Protein AF-A0A2T4LKU9-F1 (afdb_monomer)

Organism: NCBI:txid29382

InterPro domains:
  IPR007685 RelA/SpoT [PF04607] (44-153)
  IPR007685 RelA/SpoT [SM00954] (44-153)
  IPR007685 RelA/SpoT [cd05399] (23-153)
  IPR043519 Nucleotidyltransferase superfamily [G3DSA:3.30.460.10] (1-149)
  IPR043519 Nucleotidyltransferase superfamily [SSF81301] (4-153)
  IPR052366 GTP Pyrophosphokinase [PTHR47837] (5-153)

Structure (mmCIF, N/CA/C/O backbone):
data_AF-A0A2T4LKU9-F1
#
_entry.id   AF-A0A2T4LKU9-F1
#
loop_
_atom_site.group_PDB
_atom_site.id
_atom_site.type_symbol
_atom_site.label_atom_id
_atom_site.label_alt_id
_atom_site.label_comp_id
_atom_site.label_asym_id
_atom_site.label_entity_id
_atom_site.label_seq_id
_atom_site.pdbx_PDB_ins_code
_atom_site.Cartn_x
_atom_site.Cartn_y
_atom_site.Cartn_z
_atom_site.occupancy
_atom_site.B_iso_or_equiv
_atom_site.auth_seq_id
_atom_site.auth_comp_id
_atom_site.auth_asym_id
_atom_site.auth_atom_id
_atom_site.pdbx_PDB_model_num
ATOM 1 N N . VAL A 1 1 ? -15.765 9.179 21.253 1.00 55.12 1 VAL A N 1
ATOM 2 C CA . VAL A 1 1 ? -15.779 9.820 19.916 1.00 55.12 1 VAL A CA 1
ATOM 3 C C . VAL A 1 1 ? -14.428 10.429 19.523 1.00 55.12 1 VAL A C 1
ATOM 5 O O . VAL A 1 1 ? -13.680 9.755 18.839 1.00 55.12 1 VAL A O 1
ATOM 8 N N . LEU A 1 2 ? -14.039 11.647 19.940 1.00 55.75 2 LEU A N 1
ATOM 9 C CA . LEU A 1 2 ? -12.782 12.281 19.464 1.00 55.75 2 LEU A CA 1
ATOM 10 C C . LEU A 1 2 ? -11.497 11.497 19.812 1.00 55.75 2 LEU A C 1
ATOM 12 O O . LEU A 1 2 ? -10.597 11.410 18.982 1.00 55.75 2 LEU A O 1
ATOM 16 N N . ILE A 1 3 ? -11.429 10.897 21.006 1.00 60.75 3 ILE A N 1
ATOM 17 C CA . ILE A 1 3 ? -10.288 10.070 21.448 1.00 60.75 3 ILE A CA 1
ATOM 18 C C . ILE A 1 3 ? -10.197 8.761 20.645 1.00 60.75 3 ILE A C 1
ATOM 20 O O . ILE A 1 3 ? -9.114 8.388 20.207 1.00 60.75 3 ILE A O 1
ATOM 24 N N . GLU A 1 4 ? -11.331 8.108 20.374 1.00 65.06 4 GLU A N 1
ATOM 25 C CA . GLU A 1 4 ? -11.393 6.895 19.538 1.00 65.06 4 GLU A CA 1
ATOM 26 C C . GLU A 1 4 ? -10.918 7.181 18.105 1.00 65.06 4 GLU A C 1
ATOM 28 O O . GLU A 1 4 ? -10.175 6.397 17.520 1.00 65.06 4 GLU A O 1
ATOM 33 N N . PHE A 1 5 ? -11.272 8.349 17.560 1.00 64.94 5 PHE A N 1
ATOM 34 C CA . PHE A 1 5 ? -10.823 8.774 16.235 1.00 64.94 5 PHE A CA 1
ATOM 35 C C . PHE A 1 5 ? -9.336 9.166 16.185 1.00 64.94 5 PHE A C 1
ATOM 37 O O . PHE A 1 5 ? -8.674 8.847 15.200 1.00 64.94 5 PHE A O 1
ATOM 44 N N . MET A 1 6 ? -8.777 9.792 17.228 1.00 63.19 6 MET A N 1
ATOM 45 C CA . MET A 1 6 ? -7.321 10.015 17.314 1.00 63.19 6 MET A CA 1
ATOM 46 C C . MET A 1 6 ? -6.543 8.694 17.363 1.00 63.19 6 MET A C 1
ATOM 48 O O . MET A 1 6 ? -5.473 8.583 16.766 1.00 63.19 6 MET A O 1
ATOM 52 N N . ASN A 1 7 ? -7.098 7.669 18.017 1.00 74.19 7 ASN A N 1
ATOM 53 C CA . ASN A 1 7 ? -6.496 6.339 18.036 1.00 74.19 7 ASN A CA 1
ATOM 54 C C . ASN A 1 7 ? -6.476 5.700 16.633 1.00 74.19 7 ASN A C 1
ATOM 56 O O . ASN A 1 7 ? -5.491 5.068 16.253 1.00 74.19 7 ASN A O 1
ATOM 60 N N . ILE A 1 8 ? -7.512 5.950 15.821 1.00 79.00 8 ILE A N 1
ATOM 61 C CA . ILE A 1 8 ? -7.578 5.495 14.425 1.00 79.00 8 ILE A CA 1
ATOM 62 C C . ILE A 1 8 ? -6.399 6.025 13.603 1.00 79.00 8 ILE A C 1
ATOM 64 O O . ILE A 1 8 ? -5.738 5.261 12.901 1.00 79.00 8 ILE A O 1
ATOM 68 N N . GLU A 1 9 ? -6.094 7.320 13.702 1.00 83.75 9 GLU A N 1
ATOM 69 C CA . GLU A 1 9 ? -5.053 7.939 12.878 1.00 83.75 9 GLU A CA 1
ATOM 70 C C . GLU A 1 9 ? -3.680 7.328 13.176 1.00 83.75 9 GLU A C 1
ATOM 72 O O . GLU A 1 9 ? -2.925 7.022 12.251 1.00 83.75 9 GLU A O 1
ATOM 77 N N . ASN A 1 10 ? -3.405 7.045 14.452 1.00 87.38 10 ASN A N 1
ATOM 78 C CA . ASN A 1 10 ? -2.186 6.365 14.883 1.00 87.38 10 ASN A CA 1
ATOM 79 C C . ASN A 1 10 ? -2.075 4.949 14.305 1.00 87.38 10 ASN A C 1
ATOM 81 O O . ASN A 1 10 ? -1.014 4.579 13.802 1.00 87.38 10 ASN A O 1
ATOM 85 N N . ILE A 1 11 ? -3.162 4.173 14.333 1.00 91.12 11 ILE A N 1
ATOM 86 C CA . ILE A 1 11 ? -3.198 2.795 13.821 1.00 91.12 11 ILE A CA 1
ATOM 87 C C . ILE A 1 11 ? -2.938 2.768 12.309 1.00 91.12 11 ILE A C 1
ATOM 89 O O . ILE A 1 11 ? -2.070 2.031 11.833 1.00 91.12 11 ILE A O 1
ATOM 93 N N . TYR A 1 12 ? -3.625 3.620 11.544 1.00 93.69 12 TYR A N 1
ATOM 94 C CA . TYR A 1 12 ? -3.425 3.707 10.096 1.00 93.69 12 TYR A CA 1
ATOM 95 C C . TYR A 1 12 ? -2.049 4.278 9.732 1.00 93.69 12 TYR A C 1
ATOM 97 O O . TYR A 1 12 ? -1.424 3.810 8.781 1.00 93.69 12 TYR A O 1
ATOM 105 N N . SER A 1 13 ? -1.532 5.236 10.505 1.00 94.38 13 SER A N 1
ATOM 106 C CA . SER A 1 13 ? -0.164 5.745 10.347 1.00 94.38 13 SER A CA 1
ATOM 107 C C . SER A 1 13 ? 0.880 4.651 10.598 1.00 94.38 13 SER A C 1
ATOM 109 O O . SER A 1 13 ? 1.826 4.494 9.819 1.00 94.38 13 SER A O 1
ATOM 111 N N . ALA A 1 14 ? 0.675 3.815 11.620 1.00 95.19 14 ALA A N 1
ATOM 112 C CA . ALA A 1 14 ? 1.513 2.650 11.879 1.00 95.19 14 ALA A CA 1
ATOM 113 C C . ALA A 1 14 ? 1.457 1.639 10.721 1.00 95.19 14 ALA A C 1
ATOM 115 O O . ALA A 1 14 ? 2.505 1.152 10.291 1.00 95.19 14 ALA A O 1
ATOM 116 N N . ALA A 1 15 ? 0.272 1.375 10.160 1.00 96.56 15 ALA A N 1
ATOM 117 C CA . ALA A 1 15 ? 0.116 0.512 8.990 1.00 96.56 15 ALA A CA 1
ATOM 118 C C . ALA A 1 15 ? 0.883 1.053 7.766 1.00 96.56 15 ALA A C 1
ATOM 120 O O . ALA A 1 15 ? 1.660 0.324 7.144 1.00 96.56 15 ALA A O 1
ATOM 121 N N . VAL A 1 16 ? 0.749 2.353 7.471 1.00 97.62 16 VAL A N 1
ATOM 122 C CA . VAL A 1 16 ? 1.507 3.036 6.405 1.00 97.62 16 VAL A CA 1
ATOM 123 C C . VAL A 1 16 ? 3.012 2.903 6.633 1.00 97.62 16 VAL A C 1
ATOM 125 O O . VAL A 1 16 ? 3.747 2.581 5.697 1.00 97.62 16 VAL A O 1
ATOM 128 N N . LYS A 1 17 ? 3.487 3.101 7.870 1.00 97.56 17 LYS A N 1
ATOM 129 C CA . LYS A 1 17 ? 4.905 2.949 8.220 1.00 97.56 17 LYS A CA 1
ATOM 130 C C . LYS A 1 17 ? 5.390 1.518 7.987 1.00 97.56 17 LYS A C 1
ATOM 132 O O . LYS A 1 17 ? 6.427 1.343 7.357 1.00 97.56 17 LYS A O 1
ATOM 137 N N . LYS A 1 18 ? 4.630 0.505 8.419 1.00 97.75 18 LYS A N 1
ATOM 138 C CA . LYS A 1 18 ? 4.972 -0.913 8.217 1.00 97.75 18 LYS A CA 1
ATOM 139 C C . LYS A 1 18 ? 5.078 -1.284 6.738 1.00 97.75 18 LYS A C 1
ATOM 141 O O . LYS A 1 18 ? 6.069 -1.899 6.351 1.00 97.75 18 LYS A O 1
ATOM 146 N N . ILE A 1 19 ? 4.094 -0.902 5.918 1.00 98.19 19 ILE A N 1
ATOM 147 C CA . ILE A 1 19 ? 4.142 -1.142 4.466 1.00 98.19 19 ILE A CA 1
ATOM 148 C C . ILE A 1 19 ? 5.327 -0.416 3.836 1.00 98.19 19 ILE A C 1
ATOM 150 O O . ILE A 1 19 ? 6.060 -1.021 3.060 1.00 98.19 19 ILE A O 1
ATOM 154 N N . SER A 1 20 ? 5.557 0.844 4.209 1.00 98.06 20 SER A N 1
ATOM 155 C CA . SER A 1 20 ? 6.683 1.620 3.682 1.00 98.06 20 SER A CA 1
ATOM 156 C C . SER A 1 20 ? 8.018 0.946 3.986 1.00 98.06 20 SER A C 1
ATOM 158 O O . SER A 1 20 ? 8.795 0.723 3.074 1.00 98.06 20 SER A O 1
ATOM 160 N N . THR A 1 21 ? 8.248 0.526 5.235 1.00 98.25 21 THR A N 1
ATOM 161 C CA . THR A 1 21 ? 9.483 -0.174 5.615 1.00 98.25 21 THR A CA 1
ATOM 162 C C . THR A 1 21 ? 9.659 -1.486 4.853 1.00 98.25 21 THR A C 1
ATOM 164 O O . THR A 1 21 ? 10.766 -1.799 4.432 1.00 98.25 21 THR A O 1
ATOM 167 N N . LYS A 1 22 ? 8.586 -2.258 4.640 1.00 98.31 22 LYS A N 1
ATOM 168 C CA . LYS A 1 22 ? 8.654 -3.481 3.825 1.00 98.31 22 LYS A CA 1
ATOM 169 C C . LYS A 1 22 ? 9.038 -3.176 2.373 1.00 98.31 22 LYS A C 1
ATOM 171 O O . LYS A 1 22 ? 9.818 -3.928 1.804 1.00 98.31 22 LYS A O 1
ATOM 176 N N . LEU A 1 23 ? 8.502 -2.103 1.791 1.00 98.25 23 LEU A N 1
ATOM 177 C CA . LEU A 1 23 ? 8.832 -1.664 0.432 1.00 98.25 23 LEU A CA 1
ATOM 178 C C . LEU A 1 23 ? 10.275 -1.159 0.326 1.00 98.25 23 LEU A C 1
ATOM 180 O O . LEU A 1 23 ? 10.968 -1.571 -0.596 1.00 98.25 23 LEU A O 1
ATOM 184 N N . ASP A 1 24 ? 10.733 -0.352 1.286 1.00 97.88 24 ASP A N 1
ATOM 185 C CA . ASP A 1 24 ? 12.115 0.145 1.348 1.00 97.88 24 ASP A CA 1
ATOM 186 C C . ASP A 1 24 ? 13.109 -1.037 1.402 1.00 97.88 24 ASP A C 1
ATOM 188 O O . ASP A 1 24 ? 14.042 -1.111 0.609 1.00 97.88 24 ASP A O 1
ATOM 192 N N . ILE A 1 25 ? 12.847 -2.040 2.254 1.00 97.44 25 ILE A N 1
ATOM 193 C CA . ILE A 1 25 ? 13.675 -3.259 2.347 1.00 97.44 25 ILE A CA 1
ATOM 194 C C . ILE A 1 25 ? 13.685 -4.048 1.029 1.00 97.44 25 ILE A C 1
ATOM 196 O O . ILE A 1 25 ? 14.716 -4.609 0.651 1.00 97.44 25 ILE A O 1
ATOM 200 N N . LEU A 1 26 ? 12.539 -4.140 0.342 1.00 96.75 26 LEU A N 1
ATOM 201 C CA . LEU A 1 26 ? 12.456 -4.823 -0.948 1.00 96.75 26 LEU A CA 1
ATOM 202 C C . LEU A 1 26 ? 13.273 -4.094 -2.022 1.00 96.75 26 LEU A C 1
ATOM 204 O O . LEU A 1 26 ? 13.961 -4.772 -2.781 1.00 96.75 26 LEU A O 1
ATOM 208 N N . ASP A 1 27 ? 13.223 -2.760 -2.073 1.00 96.62 27 ASP A N 1
ATOM 209 C CA . ASP A 1 27 ? 14.008 -1.956 -3.020 1.00 96.62 27 ASP A CA 1
ATOM 210 C C . ASP A 1 27 ? 15.515 -2.129 -2.789 1.00 96.62 27 ASP A C 1
ATOM 212 O O . ASP A 1 27 ? 16.244 -2.503 -3.711 1.00 96.62 27 ASP A O 1
ATOM 216 N N . ASP A 1 28 ? 15.959 -1.991 -1.535 1.00 95.12 28 ASP A N 1
ATOM 217 C CA . ASP A 1 28 ? 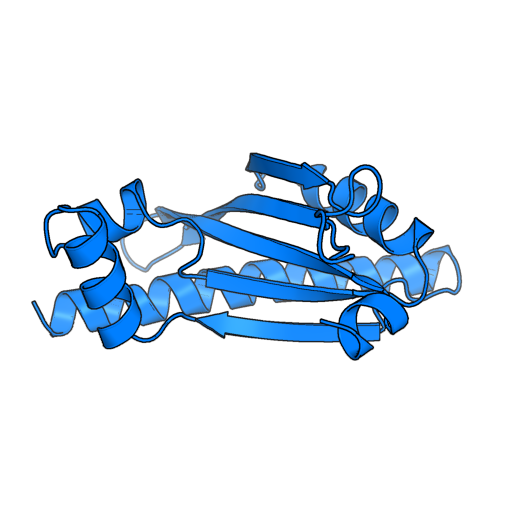17.363 -2.151 -1.141 1.00 95.12 28 ASP A CA 1
ATOM 218 C C . ASP A 1 28 ? 17.898 -3.549 -1.489 1.00 95.12 28 ASP A C 1
ATOM 220 O O . ASP A 1 28 ? 19.001 -3.714 -2.027 1.00 95.12 28 ASP A O 1
ATOM 224 N N . ASN A 1 29 ? 17.118 -4.595 -1.198 1.00 94.44 29 ASN A N 1
ATOM 225 C CA . ASN A 1 29 ? 17.526 -5.964 -1.496 1.00 94.44 29 ASN A CA 1
ATOM 226 C C . ASN A 1 29 ? 17.557 -6.237 -3.008 1.00 94.44 29 ASN A C 1
ATOM 228 O O . ASN A 1 29 ? 18.485 -6.891 -3.497 1.00 94.44 29 ASN A O 1
ATOM 232 N N . PHE A 1 30 ? 16.598 -5.689 -3.761 1.00 92.50 30 PHE A N 1
ATOM 233 C CA . PHE A 1 30 ? 16.567 -5.800 -5.217 1.00 92.50 30 PHE A CA 1
ATOM 234 C C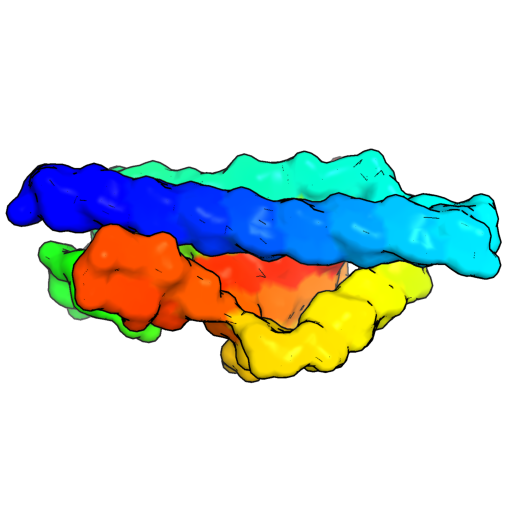 . PHE A 1 30 ? 17.789 -5.122 -5.850 1.00 92.50 30 PHE A C 1
ATOM 236 O O . PHE A 1 30 ? 18.444 -5.722 -6.708 1.00 92.50 30 PHE A O 1
ATOM 243 N N . GLN A 1 31 ? 18.177 -3.939 -5.361 1.00 92.19 31 GLN A N 1
ATOM 244 C CA . GLN A 1 31 ? 19.392 -3.244 -5.786 1.00 92.19 31 GLN A CA 1
ATOM 245 C C . GLN A 1 31 ? 20.644 -4.093 -5.580 1.00 92.19 31 GLN A C 1
ATOM 247 O O . GLN A 1 31 ? 21.504 -4.180 -6.462 1.00 92.19 31 GLN A O 1
ATOM 252 N N . GLN A 1 32 ? 20.775 -4.733 -4.419 1.00 91.81 32 GLN A N 1
ATOM 253 C CA . GLN A 1 32 ? 21.950 -5.545 -4.115 1.00 91.81 32 GLN A CA 1
ATOM 254 C C . GLN A 1 32 ? 22.089 -6.732 -5.074 1.00 91.81 32 GLN A C 1
ATOM 256 O O . GLN A 1 32 ? 23.198 -6.981 -5.564 1.00 91.81 32 GLN A O 1
ATOM 261 N N . MET A 1 33 ? 20.974 -7.410 -5.365 1.00 89.62 33 MET A N 1
ATOM 262 C CA . MET A 1 33 ? 20.925 -8.613 -6.201 1.00 89.62 33 MET A CA 1
ATOM 263 C C . MET A 1 33 ? 20.990 -8.319 -7.705 1.00 89.62 33 MET A C 1
ATOM 265 O O . MET A 1 33 ? 21.623 -9.072 -8.443 1.00 89.62 33 MET A O 1
ATOM 269 N N . HIS A 1 34 ? 20.358 -7.235 -8.160 1.00 88.81 34 HIS A N 1
ATOM 270 C CA . HIS A 1 34 ? 20.131 -6.960 -9.583 1.00 88.81 34 HIS A CA 1
ATOM 271 C C . HIS A 1 34 ? 20.786 -5.669 -10.090 1.00 88.81 34 HIS A C 1
ATOM 273 O O . HIS A 1 34 ? 20.725 -5.396 -11.285 1.00 88.81 34 HIS A O 1
ATOM 279 N N . LYS A 1 35 ? 21.437 -4.890 -9.212 1.00 89.69 35 LYS A N 1
ATOM 280 C CA . LYS A 1 35 ? 22.050 -3.582 -9.528 1.00 89.69 35 LYS A CA 1
ATOM 281 C C . LYS A 1 35 ? 21.061 -2.571 -10.128 1.00 89.69 35 LYS A C 1
ATOM 283 O O . LYS A 1 35 ? 21.456 -1.711 -10.908 1.00 89.69 35 LYS A O 1
ATOM 288 N N . HIS A 1 36 ? 19.793 -2.675 -9.738 1.00 90.88 36 HIS A N 1
ATOM 289 C CA . HIS A 1 36 ? 18.681 -1.836 -10.188 1.00 90.88 36 HIS A CA 1
ATOM 290 C C . HIS A 1 36 ? 17.742 -1.553 -9.014 1.00 90.88 36 HIS A C 1
ATOM 292 O O . HIS A 1 36 ? 17.452 -2.476 -8.257 1.00 90.88 36 HIS A O 1
ATOM 298 N N . ASN A 1 37 ? 17.252 -0.321 -8.883 1.00 92.50 37 ASN A N 1
ATOM 299 C CA . ASN A 1 37 ? 16.250 0.036 -7.877 1.00 92.50 37 ASN A CA 1
ATOM 300 C C . ASN A 1 37 ? 14.889 0.120 -8.571 1.00 92.50 37 ASN A C 1
ATOM 302 O O . ASN A 1 37 ? 14.701 1.011 -9.405 1.00 92.50 37 ASN A O 1
ATOM 306 N N . PRO A 1 38 ? 13.941 -0.786 -8.290 1.00 94.81 38 PRO A N 1
ATOM 307 C CA . PRO A 1 38 ? 12.609 -0.710 -8.878 1.00 94.81 38 PRO A CA 1
ATOM 308 C C . PRO A 1 38 ? 11.820 0.533 -8.437 1.00 94.81 38 PRO A C 1
ATOM 310 O O . PRO A 1 38 ? 11.021 1.052 -9.220 1.00 94.81 38 PRO A O 1
ATOM 313 N N . ILE A 1 39 ? 12.018 1.025 -7.211 1.00 97.81 39 ILE A N 1
ATOM 314 C CA . ILE A 1 39 ? 11.289 2.162 -6.639 1.00 97.81 39 ILE A CA 1
ATOM 315 C C . ILE A 1 39 ? 12.101 3.448 -6.835 1.00 97.81 39 ILE A C 1
ATOM 317 O O . ILE A 1 39 ? 13.242 3.566 -6.409 1.00 97.81 39 ILE A O 1
ATOM 321 N N . HIS A 1 40 ? 11.488 4.453 -7.458 1.00 97.38 40 HIS A N 1
ATOM 322 C CA . HIS A 1 40 ? 12.035 5.806 -7.517 1.00 97.38 40 HIS A CA 1
ATOM 323 C C . HIS A 1 40 ? 11.766 6.561 -6.213 1.00 97.38 40 HIS A C 1
ATOM 325 O O . HIS A 1 40 ? 12.660 7.195 -5.660 1.00 97.38 40 HIS A O 1
ATOM 331 N N . HIS A 1 41 ? 10.511 6.570 -5.750 1.00 97.56 41 HIS A N 1
ATOM 332 C CA . HIS A 1 41 ? 10.141 7.141 -4.454 1.00 97.56 41 HIS A CA 1
ATOM 333 C C . HIS A 1 41 ? 8.776 6.633 -3.966 1.00 97.56 41 HIS A C 1
ATOM 335 O O . HIS A 1 41 ? 7.984 6.069 -4.727 1.00 97.56 41 HIS A O 1
ATOM 341 N N . LEU A 1 42 ? 8.507 6.858 -2.678 1.00 98.06 42 LEU A N 1
ATOM 342 C CA . LEU A 1 42 ? 7.243 6.542 -2.019 1.00 98.06 42 LEU A CA 1
ATOM 343 C C . LEU A 1 42 ? 6.536 7.816 -1.559 1.00 98.06 42 LEU A C 1
ATOM 345 O O . LEU A 1 42 ? 7.153 8.675 -0.930 1.00 98.06 42 LEU A O 1
ATOM 349 N N . GLU A 1 43 ? 5.221 7.877 -1.748 1.00 97.94 43 GLU A N 1
ATOM 350 C CA . GLU A 1 43 ? 4.369 8.868 -1.089 1.00 97.94 43 GLU A CA 1
ATOM 351 C C . GLU A 1 43 ? 3.424 8.185 -0.104 1.00 97.94 43 GLU A C 1
ATOM 353 O O . GLU A 1 43 ? 2.879 7.109 -0.358 1.00 97.94 43 GLU A O 1
ATOM 358 N N . LYS A 1 44 ? 3.222 8.819 1.048 1.00 96.94 44 LYS A N 1
ATOM 359 C CA . LYS A 1 44 ? 2.519 8.238 2.193 1.00 96.94 44 LYS A CA 1
ATOM 360 C C . LYS A 1 44 ? 1.373 9.157 2.576 1.00 96.94 44 LYS A C 1
ATOM 362 O O . LYS A 1 44 ? 1.560 10.368 2.679 1.00 96.94 44 LYS A O 1
ATOM 367 N N . ARG A 1 45 ? 0.187 8.596 2.804 1.00 94.06 45 ARG A N 1
ATOM 368 C CA . ARG A 1 45 ? -0.992 9.374 3.188 1.00 94.06 45 ARG A CA 1
ATOM 369 C C . ARG A 1 45 ? -1.859 8.607 4.173 1.00 94.06 45 ARG A C 1
ATOM 371 O O . ARG A 1 45 ? -2.207 7.455 3.938 1.00 94.06 45 ARG A O 1
ATOM 378 N N . VAL A 1 46 ? -2.311 9.312 5.205 1.00 94.81 46 VAL A N 1
ATOM 379 C CA . VAL A 1 46 ? -3.458 8.905 6.022 1.00 94.81 46 VAL A CA 1
ATOM 380 C C . VAL A 1 46 ? -4.608 9.868 5.743 1.00 94.81 46 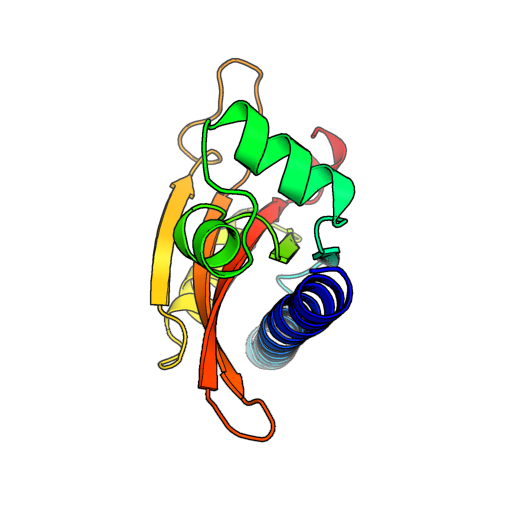VAL A C 1
ATOM 382 O O . VAL A 1 46 ? -4.420 11.080 5.600 1.00 94.81 46 VAL A O 1
ATOM 385 N N . LYS A 1 47 ? -5.814 9.336 5.563 1.00 91.06 47 LYS A N 1
ATOM 386 C CA . LYS A 1 47 ? -7.006 10.143 5.309 1.00 91.06 47 LYS A CA 1
ATOM 387 C C . LYS A 1 47 ? -7.384 10.901 6.584 1.00 91.06 47 LYS A C 1
ATOM 389 O O . LYS A 1 47 ? -7.656 10.284 7.602 1.00 91.06 47 LYS A O 1
ATOM 394 N N . GLY A 1 48 ? -7.464 12.230 6.514 1.00 90.06 48 GLY A N 1
ATOM 395 C CA . GLY A 1 48 ? -7.882 13.036 7.665 1.00 90.06 48 GLY 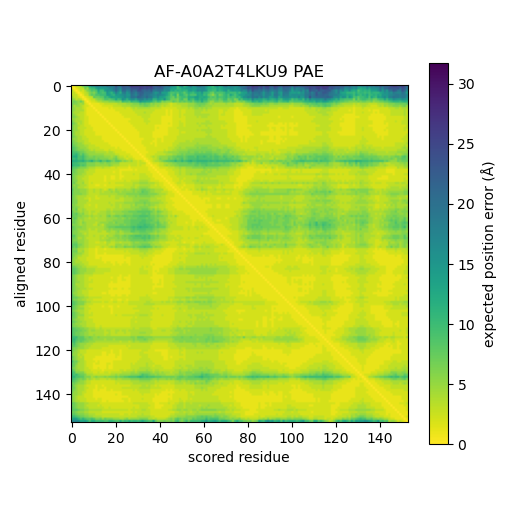A CA 1
ATOM 396 C C . GLY A 1 48 ? -9.314 12.725 8.119 1.00 90.06 48 GLY A C 1
ATOM 397 O O . GLY A 1 48 ? -10.183 12.410 7.297 1.00 90.06 48 GLY A O 1
ATOM 398 N N . LEU A 1 49 ? -9.575 12.877 9.419 1.00 87.50 49 LEU A N 1
ATOM 399 C CA . LEU A 1 49 ? -10.840 12.512 10.073 1.00 87.50 49 LEU A CA 1
ATOM 400 C C . LEU A 1 49 ? -12.087 13.066 9.373 1.00 87.50 49 LEU A C 1
ATOM 402 O O . LEU A 1 49 ? -13.020 12.317 9.086 1.00 87.50 49 LEU A O 1
ATOM 406 N N . GLY A 1 50 ? -12.090 14.351 9.005 1.00 89.50 50 GLY A N 1
ATOM 407 C CA . GLY A 1 50 ? -13.229 14.960 8.304 1.00 89.50 50 GLY A CA 1
ATOM 408 C C . GLY A 1 50 ? -13.553 14.271 6.971 1.00 89.50 50 GLY A C 1
ATOM 409 O O . GLY A 1 50 ? -14.720 14.108 6.611 1.00 89.50 50 GLY A O 1
ATOM 410 N N . SER A 1 51 ? -12.531 13.781 6.263 1.00 91.88 51 SER A N 1
ATOM 411 C CA . SER A 1 51 ? -12.696 13.026 5.017 1.00 91.88 51 SER A CA 1
ATOM 412 C C . SER A 1 51 ? -13.172 11.587 5.244 1.00 91.88 51 SER A C 1
ATOM 414 O O . SER A 1 51 ? -13.859 11.047 4.375 1.00 91.88 51 SER A O 1
ATOM 416 N N . ILE A 1 52 ? -12.818 10.966 6.376 1.00 91.00 52 ILE A N 1
ATOM 417 C CA . ILE A 1 52 ? -13.339 9.654 6.795 1.00 91.00 52 ILE A CA 1
ATOM 418 C C . ILE A 1 52 ? -14.834 9.778 7.095 1.00 91.00 52 ILE A C 1
ATOM 420 O O . ILE A 1 52 ? -15.640 9.104 6.452 1.00 91.00 52 ILE A O 1
ATOM 424 N N . ILE A 1 53 ? -15.208 10.708 7.980 1.00 90.56 53 ILE A N 1
ATOM 425 C CA . ILE A 1 53 ? -16.600 10.953 8.389 1.00 90.56 53 ILE A CA 1
ATOM 426 C C . ILE A 1 53 ? -17.472 11.264 7.170 1.00 90.56 53 ILE A C 1
ATOM 428 O O . ILE A 1 53 ? -18.488 10.606 6.949 1.00 90.56 53 ILE A O 1
ATOM 432 N N . SER A 1 54 ? -17.026 12.186 6.311 1.00 92.88 54 SER A N 1
ATOM 433 C CA . SER A 1 54 ? -17.748 12.530 5.079 1.00 92.88 54 SER A CA 1
ATOM 434 C C . SER A 1 54 ? -17.948 11.316 4.168 1.00 92.88 54 SER A C 1
ATOM 436 O O . SER A 1 54 ? -18.961 11.198 3.481 1.00 92.88 54 SER A O 1
ATOM 438 N N . LYS A 1 55 ? -16.980 10.391 4.123 1.00 92.75 55 LYS A N 1
ATOM 439 C CA . LYS A 1 55 ? -17.073 9.192 3.285 1.00 92.75 55 LYS A CA 1
ATOM 440 C C . LYS A 1 55 ? -18.037 8.157 3.867 1.00 92.75 55 LYS A C 1
ATOM 442 O O . LYS A 1 55 ? -18.758 7.553 3.076 1.00 92.75 55 LYS A O 1
ATOM 447 N N . LEU A 1 56 ? -18.077 7.987 5.190 1.00 93.06 56 LEU A N 1
ATOM 448 C CA . LEU A 1 56 ? -19.072 7.148 5.870 1.00 93.06 56 LEU A CA 1
ATOM 449 C C . LEU A 1 56 ? -20.484 7.686 5.632 1.00 93.06 56 LEU A C 1
ATOM 451 O O . LEU A 1 56 ? -21.341 6.951 5.150 1.00 93.06 56 LE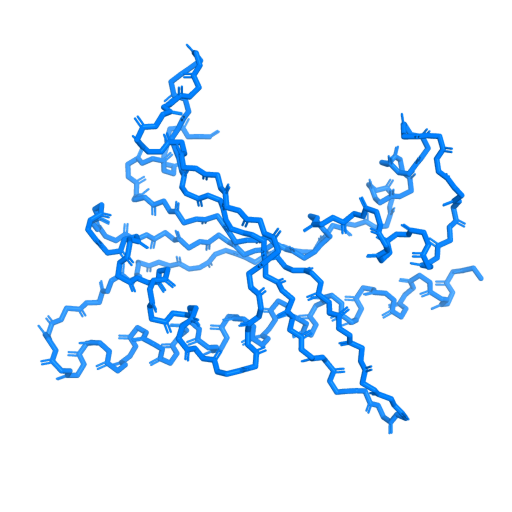U A O 1
ATOM 455 N N . GLN A 1 57 ? -20.686 8.992 5.828 1.00 94.50 57 GLN A N 1
ATOM 456 C CA . GLN A 1 57 ? -21.973 9.653 5.597 1.00 94.50 57 GLN A CA 1
ATOM 457 C C . GLN A 1 57 ? -22.464 9.492 4.153 1.00 94.50 57 GLN A C 1
ATOM 459 O O . GLN A 1 57 ? -23.599 9.078 3.936 1.00 94.50 57 GLN A O 1
ATOM 464 N N . ARG A 1 58 ? -21.606 9.734 3.149 1.00 95.38 58 ARG A N 1
ATOM 465 C CA . ARG A 1 58 ? -21.964 9.526 1.730 1.00 95.38 58 ARG A CA 1
ATOM 466 C C . ARG A 1 58 ? -22.338 8.080 1.400 1.00 95.38 58 ARG A C 1
ATOM 468 O O . ARG A 1 58 ? -23.054 7.855 0.432 1.00 95.38 58 ARG A O 1
ATOM 475 N N . LYS A 1 59 ? -21.816 7.111 2.155 1.00 94.31 59 LYS A N 1
ATOM 476 C CA . LYS A 1 59 ? -22.144 5.689 2.013 1.00 94.31 59 LYS A CA 1
ATOM 477 C C . LYS A 1 59 ? -23.342 5.260 2.875 1.00 94.31 59 LYS A C 1
ATOM 479 O O . LYS A 1 59 ? -23.708 4.093 2.813 1.00 94.31 59 LYS A O 1
ATOM 484 N N . GLY A 1 60 ? -23.930 6.161 3.667 1.00 94.19 60 GLY A N 1
ATOM 485 C CA . GLY A 1 60 ? -25.008 5.834 4.606 1.00 94.19 60 GLY A CA 1
ATOM 486 C C . GLY A 1 60 ? -24.565 4.931 5.762 1.00 94.19 60 GLY A C 1
ATOM 487 O O . GLY A 1 60 ? -25.382 4.192 6.301 1.00 94.19 60 GLY A O 1
ATOM 488 N N . LEU A 1 61 ? -23.277 4.950 6.112 1.00 94.06 61 LEU A N 1
ATOM 489 C CA . LEU A 1 61 ? -22.696 4.091 7.143 1.00 94.06 61 LEU A CA 1
ATOM 490 C C . LEU A 1 61 ? -22.671 4.783 8.516 1.00 94.06 61 LEU A C 1
ATOM 492 O O . LEU A 1 61 ? -22.546 6.013 8.570 1.00 94.06 61 LEU A O 1
ATOM 496 N N . PRO A 1 62 ? -22.732 4.017 9.624 1.00 92.44 62 PRO A N 1
ATOM 497 C CA . PRO A 1 62 ? -22.544 4.555 10.967 1.00 92.44 62 PRO A CA 1
ATOM 498 C C . PRO A 1 62 ? -21.222 5.319 11.103 1.00 92.44 62 PRO A C 1
ATOM 500 O O . PRO A 1 62 ? -20.183 4.894 10.601 1.00 92.44 62 PRO A O 1
ATOM 503 N N . ILE A 1 63 ? -21.242 6.451 11.811 1.00 88.19 63 ILE A N 1
ATOM 504 C CA . ILE A 1 63 ? -20.026 7.215 12.116 1.00 88.19 63 ILE A CA 1
ATOM 505 C C . ILE A 1 63 ? -19.377 6.590 13.353 1.00 88.19 63 ILE A C 1
ATOM 507 O O . ILE A 1 63 ? -19.552 7.072 14.470 1.00 88.19 63 ILE A O 1
ATOM 511 N N . SER A 1 64 ? -18.653 5.493 13.143 1.00 84.75 64 SER A N 1
ATOM 512 C CA . SER A 1 64 ? -17.889 4.804 14.183 1.00 84.75 64 SER A CA 1
ATOM 513 C C . SER A 1 64 ? -16.550 4.295 13.645 1.00 84.75 64 SER A C 1
ATOM 515 O O . SER A 1 64 ? -16.335 4.235 12.429 1.00 84.75 64 SER A O 1
ATOM 517 N N . VAL A 1 65 ? -15.638 3.957 14.557 1.00 79.69 65 VAL A N 1
ATOM 518 C CA . VAL A 1 65 ? -14.317 3.399 14.229 1.00 79.69 65 VAL A CA 1
ATOM 519 C C . VAL A 1 65 ? -14.460 2.025 13.579 1.00 79.69 65 VAL A C 1
ATOM 521 O O . VAL A 1 65 ? -13.820 1.748 12.568 1.00 79.69 65 VAL A O 1
ATOM 524 N N . GLU A 1 66 ? -15.360 1.203 14.104 1.00 83.94 66 GLU A N 1
ATOM 525 C CA . GLU A 1 66 ? -15.659 -0.143 13.617 1.00 83.94 66 GLU A CA 1
ATOM 526 C C . GLU A 1 66 ? -16.157 -0.072 12.173 1.00 83.94 66 GLU A C 1
ATOM 528 O O . GLU A 1 66 ? -15.598 -0.707 11.281 1.00 83.94 66 GLU A O 1
ATOM 533 N N . SER A 1 67 ? -17.129 0.807 11.905 1.00 88.56 67 SER A N 1
ATOM 534 C CA . SER A 1 67 ? -17.659 0.982 10.555 1.00 88.56 67 SER A CA 1
ATOM 535 C C . SER A 1 67 ? -16.599 1.509 9.582 1.00 88.56 67 SER A C 1
ATOM 537 O O . SER A 1 67 ? -16.545 1.062 8.433 1.00 88.56 67 SER A O 1
ATOM 539 N N . ALA A 1 68 ? -15.720 2.415 10.028 1.00 87.44 68 ALA A N 1
ATOM 540 C CA . ALA A 1 68 ? -14.584 2.874 9.231 1.00 87.44 68 ALA A CA 1
ATOM 541 C C . ALA A 1 68 ? -13.645 1.717 8.858 1.00 87.44 68 ALA A C 1
ATOM 543 O O . ALA A 1 68 ? -13.351 1.551 7.673 1.00 87.44 68 ALA A O 1
ATOM 544 N N . ASN A 1 69 ? -13.237 0.909 9.838 1.00 84.31 69 ASN A N 1
ATOM 545 C CA . ASN A 1 69 ? -12.329 -0.223 9.646 1.00 84.31 69 ASN A CA 1
ATOM 546 C C . ASN A 1 69 ? -12.917 -1.298 8.722 1.00 84.31 69 ASN A C 1
ATOM 548 O O . ASN A 1 69 ? -12.217 -1.822 7.859 1.00 84.31 69 ASN A O 1
ATOM 552 N N . GLU A 1 70 ? -14.210 -1.588 8.849 1.00 87.06 70 GLU A N 1
ATOM 553 C CA . GLU A 1 70 ? -14.883 -2.610 8.043 1.00 87.06 70 GLU A CA 1
ATOM 554 C C . GLU A 1 70 ? -15.127 -2.171 6.588 1.00 87.06 70 GLU A C 1
ATOM 556 O O . GLU A 1 70 ? -15.063 -2.982 5.663 1.00 87.06 70 GLU A O 1
ATOM 561 N N . HIS A 1 71 ? -15.418 -0.886 6.352 1.00 89.81 71 HIS A N 1
ATOM 562 C CA . HIS A 1 71 ? -15.991 -0.442 5.072 1.00 89.81 71 HIS A CA 1
ATOM 563 C C . HIS A 1 71 ? -15.090 0.480 4.239 1.00 89.81 71 HIS A C 1
ATOM 565 O O . HIS A 1 71 ? -15.411 0.775 3.069 1.00 89.81 71 HIS A O 1
ATOM 571 N N . LEU A 1 72 ? -14.002 1.001 4.811 1.00 91.00 72 LEU A N 1
ATOM 572 C CA . LEU A 1 72 ? -13.107 1.949 4.151 1.00 91.00 72 LEU A CA 1
ATOM 573 C C . LEU A 1 72 ? -11.704 1.359 3.983 1.00 91.00 72 LEU A C 1
ATOM 575 O O . LEU A 1 72 ? -10.927 1.253 4.918 1.00 91.00 72 LEU A O 1
ATOM 579 N N . GLN A 1 73 ? -11.358 1.051 2.735 1.00 90.38 73 GLN A N 1
ATOM 580 C CA . GLN A 1 73 ? -10.069 0.454 2.365 1.00 90.38 73 GLN A CA 1
ATOM 581 C C . GLN A 1 73 ? -8.978 1.486 2.012 1.00 90.38 73 GLN A C 1
ATOM 583 O O . GLN A 1 73 ? -7.844 1.105 1.760 1.00 90.38 73 GLN A O 1
ATOM 588 N N . ASP A 1 74 ? -9.314 2.781 1.961 1.00 89.94 74 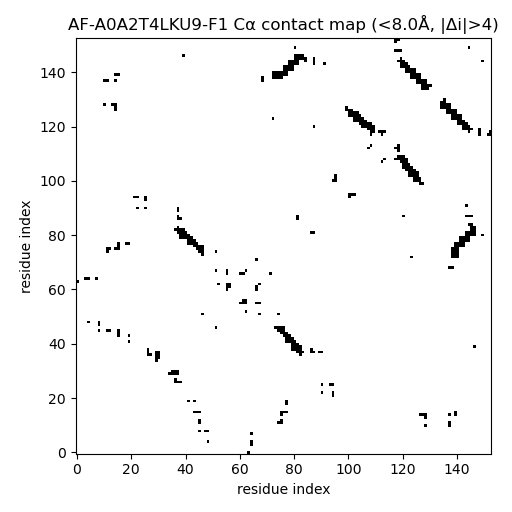ASP A N 1
ATOM 589 C CA . ASP A 1 74 ? -8.442 3.889 1.520 1.00 89.94 74 ASP A CA 1
ATOM 590 C C . ASP A 1 74 ? -8.135 4.892 2.647 1.00 89.94 74 ASP A C 1
ATOM 592 O O . ASP A 1 74 ? -7.954 6.091 2.393 1.00 89.94 74 ASP A O 1
ATOM 596 N N . ILE A 1 75 ? -8.172 4.446 3.907 1.00 93.81 75 ILE A N 1
ATOM 597 C CA . ILE A 1 75 ? -7.785 5.298 5.039 1.00 93.81 75 ILE A CA 1
ATOM 598 C C . ILE A 1 75 ? -6.258 5.405 5.106 1.00 93.81 75 ILE A C 1
ATOM 600 O O . ILE A 1 75 ? -5.739 6.520 5.161 1.00 93.81 75 ILE A O 1
ATOM 604 N N . ALA A 1 76 ? -5.550 4.275 5.029 1.00 96.25 76 ALA A N 1
ATOM 605 C CA . ALA A 1 76 ? -4.110 4.224 4.799 1.00 96.25 76 ALA A CA 1
ATOM 606 C C . ALA A 1 76 ? -3.822 4.069 3.303 1.00 96.25 76 ALA A C 1
ATOM 608 O O . ALA A 1 76 ? -4.356 3.169 2.654 1.00 96.25 76 ALA A O 1
ATOM 609 N N . GLY A 1 77 ? -2.967 4.940 2.771 1.00 97.25 77 GLY A N 1
ATOM 610 C CA . GLY A 1 77 ? -2.563 4.936 1.372 1.00 97.25 77 GLY A CA 1
ATOM 611 C C . GLY A 1 77 ? -1.050 5.046 1.215 1.00 97.25 77 GLY A C 1
ATOM 612 O O . GLY A 1 77 ? -0.424 5.930 1.805 1.00 97.25 77 GLY A O 1
ATOM 613 N N . VAL A 1 78 ? -0.476 4.182 0.382 1.00 98.31 78 VAL A N 1
ATOM 614 C CA . VAL A 1 78 ? 0.918 4.273 -0.071 1.00 98.31 78 VAL A CA 1
ATOM 615 C C . VAL A 1 78 ? 0.934 4.343 -1.590 1.00 98.31 78 VAL A C 1
ATOM 617 O O . VAL A 1 78 ? 0.326 3.521 -2.272 1.00 98.31 78 VAL A O 1
ATOM 620 N N . ARG A 1 79 ? 1.632 5.329 -2.141 1.00 98.44 79 ARG A N 1
ATOM 621 C CA . ARG A 1 79 ? 1.919 5.403 -3.569 1.00 98.44 79 ARG A CA 1
ATOM 622 C C . ARG A 1 79 ? 3.356 4.974 -3.796 1.00 98.44 79 ARG A C 1
ATOM 624 O O . ARG A 1 79 ? 4.261 5.506 -3.161 1.00 98.44 79 ARG A O 1
ATOM 631 N N . VAL A 1 80 ? 3.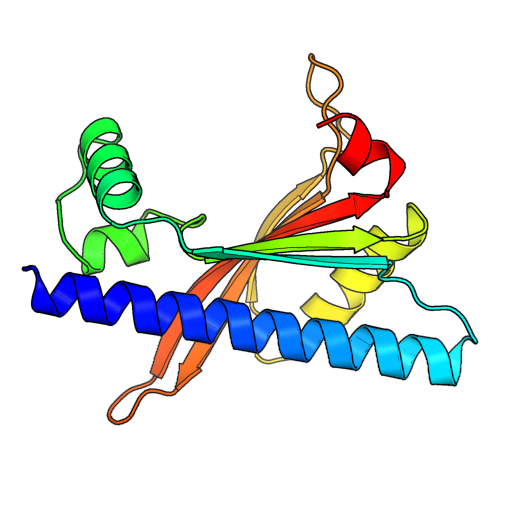540 4.016 -4.692 1.00 98.62 80 VAL A N 1
ATOM 632 C CA . VAL A 1 80 ? 4.846 3.494 -5.084 1.00 98.62 80 VAL A CA 1
ATOM 633 C C . VAL A 1 80 ? 5.107 3.945 -6.510 1.00 98.62 80 VAL A C 1
ATOM 635 O O . VAL A 1 80 ? 4.406 3.517 -7.431 1.00 98.62 80 VAL A O 1
ATOM 638 N N . ILE A 1 81 ? 6.076 4.841 -6.683 1.00 98.56 81 ILE A N 1
ATOM 639 C CA . ILE A 1 81 ? 6.475 5.338 -7.993 1.00 98.56 81 ILE A CA 1
ATOM 640 C C . ILE A 1 81 ? 7.704 4.545 -8.416 1.00 98.56 81 ILE A C 1
ATOM 642 O O . ILE A 1 81 ? 8.755 4.643 -7.788 1.00 98.56 81 ILE A O 1
ATOM 646 N N . CYS A 1 82 ? 7.558 3.750 -9.468 1.00 98.44 82 CYS A N 1
ATOM 647 C CA . CYS A 1 82 ? 8.586 2.882 -10.020 1.00 98.44 82 CYS A CA 1
ATOM 648 C C . CYS A 1 82 ? 9.292 3.515 -11.224 1.00 98.44 82 CYS A C 1
ATOM 650 O O . CYS A 1 82 ? 8.710 4.341 -11.937 1.00 98.44 82 CYS A O 1
ATOM 652 N N . ASN A 1 83 ? 10.529 3.084 -11.477 1.00 96.62 83 ASN A N 1
ATOM 653 C CA . ASN A 1 83 ? 11.313 3.543 -12.625 1.00 96.62 83 ASN A CA 1
ATOM 654 C C . ASN A 1 83 ? 10.73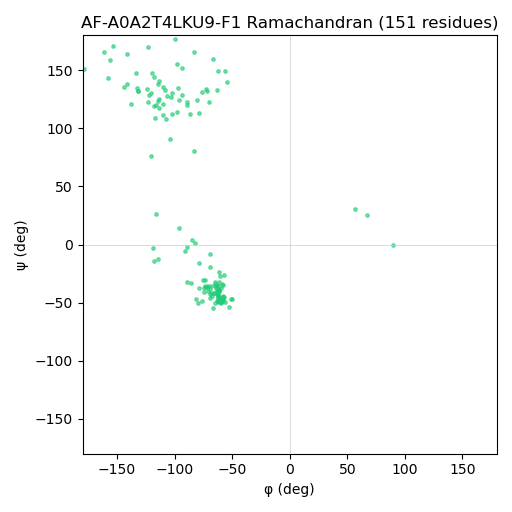9 3.018 -13.951 1.00 96.62 83 ASN A C 1
ATOM 656 O O . ASN A 1 83 ? 10.530 3.802 -14.880 1.00 96.62 83 ASN A O 1
ATOM 660 N N . TYR A 1 84 ? 10.401 1.727 -14.016 1.00 96.69 84 TYR A N 1
ATOM 661 C CA . TYR A 1 84 ? 9.846 1.086 -15.212 1.00 96.69 84 TYR A CA 1
ATOM 662 C C . TYR A 1 84 ? 8.487 0.417 -14.954 1.00 96.69 84 TYR A C 1
ATOM 664 O O . TYR A 1 84 ? 8.021 0.319 -13.819 1.00 96.69 84 TYR A O 1
ATOM 672 N N . ILE A 1 85 ? 7.801 -0.012 -16.020 1.00 96.38 85 ILE A N 1
ATOM 673 C CA . ILE A 1 85 ? 6.484 -0.664 -15.898 1.00 96.38 85 ILE A CA 1
ATOM 674 C C . ILE A 1 85 ? 6.642 -2.077 -15.328 1.00 96.38 85 ILE A C 1
ATOM 676 O O . ILE A 1 85 ? 5.821 -2.525 -14.534 1.00 96.38 85 ILE A O 1
ATOM 680 N N . GLU A 1 86 ? 7.712 -2.770 -15.697 1.00 96.75 86 GLU A N 1
ATOM 681 C CA . GLU A 1 86 ? 8.039 -4.121 -15.247 1.00 96.75 86 GLU A CA 1
ATOM 682 C C . GLU A 1 86 ? 8.281 -4.161 -13.729 1.00 96.75 86 GLU A C 1
ATOM 684 O O . GLU A 1 86 ? 7.863 -5.107 -13.055 1.00 96.75 86 GLU A O 1
ATOM 689 N N . ASP A 1 87 ? 8.869 -3.093 -13.182 1.00 97.75 87 ASP A N 1
ATOM 690 C CA . ASP A 1 87 ? 9.116 -2.921 -11.747 1.00 97.75 87 ASP A CA 1
ATOM 691 C C . ASP A 1 87 ? 7.817 -2.917 -10.931 1.00 97.75 87 ASP A C 1
ATOM 693 O O . ASP A 1 87 ? 7.792 -3.413 -9.806 1.00 97.75 87 ASP A O 1
ATOM 697 N N . ILE A 1 88 ? 6.714 -2.422 -11.506 1.00 98.38 88 ILE A N 1
ATOM 698 C CA . ILE A 1 88 ? 5.404 -2.367 -10.841 1.00 98.38 88 ILE A CA 1
ATOM 699 C C . ILE A 1 88 ? 4.953 -3.784 -10.461 1.00 98.38 88 ILE A C 1
ATOM 701 O O . ILE A 1 88 ? 4.590 -4.050 -9.312 1.00 98.38 88 ILE A O 1
ATOM 705 N N . TYR A 1 89 ? 5.021 -4.712 -11.417 1.00 98.31 89 TYR A N 1
ATOM 706 C CA . TYR A 1 89 ? 4.626 -6.104 -11.208 1.00 98.31 89 TYR A CA 1
ATOM 707 C C . TYR A 1 89 ? 5.649 -6.876 -10.370 1.00 98.31 89 TYR A C 1
ATOM 709 O O . TYR A 1 89 ? 5.279 -7.784 -9.621 1.00 98.31 89 TYR A O 1
ATOM 717 N N . ALA A 1 90 ? 6.935 -6.519 -10.462 1.00 97.00 90 ALA A N 1
ATOM 718 C CA . ALA A 1 90 ? 7.969 -7.086 -9.604 1.00 97.00 90 ALA A CA 1
ATOM 719 C C . ALA A 1 90 ? 7.712 -6.742 -8.127 1.00 97.00 90 ALA A C 1
ATOM 721 O O . ALA A 1 90 ? 7.689 -7.648 -7.290 1.00 97.00 90 ALA A O 1
ATOM 722 N N . ILE A 1 91 ? 7.442 -5.469 -7.818 1.00 97.81 91 ILE A N 1
ATOM 723 C CA . ILE A 1 91 ? 7.120 -5.009 -6.462 1.00 97.81 91 ILE A CA 1
ATOM 724 C C . ILE A 1 91 ? 5.838 -5.656 -5.942 1.00 97.81 91 ILE A C 1
ATOM 726 O O . ILE A 1 91 ? 5.849 -6.178 -4.828 1.00 97.81 91 ILE A O 1
ATOM 730 N N . GLU A 1 92 ? 4.763 -5.695 -6.740 1.00 98.50 92 GLU A N 1
ATOM 731 C CA . GLU A 1 92 ? 3.529 -6.402 -6.366 1.00 98.50 92 GLU A CA 1
ATOM 732 C C . GLU A 1 92 ? 3.834 -7.852 -5.965 1.00 98.50 92 GLU A C 1
ATOM 734 O O . GLU A 1 92 ? 3.494 -8.291 -4.865 1.00 98.50 92 GLU A O 1
ATOM 739 N N . LYS A 1 93 ? 4.523 -8.593 -6.837 1.00 98.12 93 LYS A N 1
ATOM 740 C CA . LYS A 1 93 ? 4.828 -10.009 -6.618 1.00 98.12 93 LYS A CA 1
ATOM 741 C C . LYS A 1 93 ? 5.695 -10.233 -5.382 1.00 98.12 93 LYS A C 1
ATOM 743 O O . LYS A 1 93 ? 5.498 -11.222 -4.680 1.00 98.12 93 LYS A O 1
ATOM 748 N N . LEU A 1 94 ? 6.688 -9.381 -5.142 1.00 97.25 94 LEU A N 1
ATOM 749 C CA . LEU A 1 94 ? 7.583 -9.506 -3.991 1.00 97.25 94 LEU A CA 1
ATOM 750 C C . LEU A 1 94 ? 6.876 -9.167 -2.680 1.00 97.25 94 LEU A C 1
ATOM 752 O O . LEU A 1 94 ? 7.065 -9.874 -1.692 1.00 97.25 94 LEU A O 1
ATOM 756 N N . LEU A 1 95 ? 6.031 -8.136 -2.680 1.00 98.25 95 LEU A N 1
ATOM 757 C CA . LEU A 1 95 ? 5.253 -7.755 -1.511 1.00 98.25 95 LEU A CA 1
ATOM 758 C C . LEU A 1 95 ? 4.255 -8.860 -1.142 1.00 98.25 95 LEU A C 1
ATOM 760 O O . LEU A 1 95 ? 4.261 -9.335 -0.011 1.00 98.25 95 LEU A O 1
ATOM 764 N N . LEU A 1 96 ? 3.470 -9.350 -2.105 1.00 98.31 96 LEU A N 1
ATOM 765 C CA . LEU A 1 96 ? 2.438 -10.370 -1.868 1.00 98.31 96 LEU A CA 1
ATOM 766 C C . LEU A 1 96 ? 2.982 -11.767 -1.523 1.00 98.31 96 LEU A C 1
ATOM 768 O O . LEU A 1 96 ? 2.214 -12.650 -1.156 1.00 98.31 96 LEU A O 1
ATOM 772 N N . LYS A 1 97 ? 4.295 -11.992 -1.632 1.00 97.94 97 LYS A N 1
ATOM 773 C CA . LYS A 1 97 ? 4.945 -13.221 -1.149 1.00 97.94 97 LYS A CA 1
ATOM 774 C C . LYS A 1 97 ? 5.176 -13.228 0.361 1.00 97.94 97 LYS A C 1
ATOM 776 O O . LYS A 1 97 ? 5.508 -14.280 0.905 1.00 97.94 97 LYS A O 1
ATOM 781 N N . GLN A 1 98 ? 5.088 -12.077 1.025 1.00 98.00 98 GLN A N 1
ATOM 782 C CA . GLN A 1 98 ? 5.330 -11.998 2.461 1.00 98.00 98 GLN A CA 1
ATOM 783 C C . GLN A 1 98 ? 4.162 -12.642 3.224 1.00 98.00 98 GLN A C 1
ATOM 785 O O . GLN A 1 98 ? 3.008 -12.339 2.930 1.00 98.00 98 GLN A O 1
ATOM 790 N N . PRO A 1 99 ? 4.432 -13.519 4.208 1.00 97.06 99 PRO A N 1
ATOM 791 C CA . PRO A 1 99 ? 3.396 -14.335 4.845 1.00 97.06 99 PRO A CA 1
ATOM 792 C C . PRO A 1 99 ? 2.414 -13.530 5.707 1.00 97.06 99 PRO A C 1
ATOM 794 O O . PRO A 1 99 ? 1.331 -14.016 6.008 1.00 97.06 99 PRO A O 1
ATOM 797 N N . ASP A 1 100 ? 2.785 -12.318 6.123 1.00 97.06 100 ASP A N 1
ATOM 798 C CA . ASP A 1 100 ? 1.959 -11.414 6.926 1.00 97.06 100 ASP A CA 1
ATOM 799 C C . ASP A 1 100 ? 1.208 -10.368 6.083 1.00 97.06 100 ASP A C 1
ATOM 801 O O . ASP A 1 100 ? 0.705 -9.388 6.635 1.00 97.06 100 ASP A O 1
ATOM 805 N N . ILE A 1 101 ? 1.150 -10.558 4.759 1.00 97.94 101 ILE A N 1
ATOM 806 C CA . ILE A 1 101 ? 0.420 -9.703 3.821 1.00 97.94 101 ILE A CA 1
ATOM 807 C C . ILE A 1 101 ? -0.679 -10.510 3.137 1.00 97.94 101 ILE A C 1
ATOM 809 O O . ILE A 1 101 ? -0.410 -11.449 2.392 1.00 97.94 101 ILE A O 1
ATOM 813 N N . GLU A 1 102 ? -1.926 -10.091 3.331 1.00 98.06 102 GLU A N 1
ATOM 814 C CA . GLU A 1 102 ? -3.085 -10.681 2.662 1.00 98.06 102 GLU A CA 1
ATOM 815 C C . GLU A 1 102 ? -3.618 -9.735 1.581 1.00 98.06 102 GLU A C 1
ATOM 817 O O . GLU A 1 102 ? -3.897 -8.567 1.849 1.00 98.06 102 GLU A O 1
ATOM 822 N N . LEU A 1 103 ? -3.791 -10.227 0.352 1.00 98.31 103 LEU A N 1
ATOM 823 C CA . LEU A 1 103 ? -4.402 -9.456 -0.731 1.00 98.31 103 LEU A CA 1
ATOM 824 C C . LEU A 1 103 ? -5.929 -9.438 -0.582 1.00 98.31 103 LEU A C 1
ATOM 826 O O . LEU A 1 103 ? -6.590 -10.447 -0.807 1.00 98.31 103 LEU A O 1
ATOM 830 N N . LEU A 1 104 ? -6.498 -8.266 -0.301 1.00 96.88 104 LEU A N 1
ATOM 831 C CA . LEU A 1 104 ? -7.949 -8.069 -0.220 1.00 96.88 104 LEU A CA 1
ATOM 832 C C . LEU A 1 104 ? -8.565 -7.694 -1.572 1.00 96.88 104 LEU A C 1
ATOM 834 O O . LEU A 1 104 ? -9.728 -7.989 -1.848 1.00 96.88 104 LEU A O 1
ATOM 838 N N . LYS A 1 105 ? -7.817 -6.967 -2.410 1.00 97.94 105 LYS A N 1
ATOM 839 C CA . LYS A 1 105 ? -8.318 -6.458 -3.691 1.00 97.94 105 LYS A CA 1
ATOM 840 C C . LYS A 1 105 ? -7.186 -6.155 -4.655 1.00 97.94 105 LYS A C 1
ATOM 842 O O . LYS A 1 105 ? -6.183 -5.586 -4.246 1.00 97.94 105 LYS A O 1
ATOM 847 N N . ARG A 1 106 ? -7.403 -6.412 -5.944 1.00 98.12 106 ARG A N 1
ATOM 848 C CA . ARG A 1 106 ? -6.501 -6.026 -7.037 1.00 98.12 106 ARG A CA 1
ATOM 849 C C . ARG A 1 106 ? -7.294 -5.384 -8.171 1.00 98.12 106 ARG A C 1
ATOM 851 O O . ARG A 1 106 ? -8.351 -5.890 -8.545 1.00 98.12 106 ARG A O 1
ATOM 858 N N . LYS A 1 107 ? -6.808 -4.267 -8.709 1.00 98.25 107 LYS A N 1
ATOM 859 C CA . LYS A 1 107 ? -7.329 -3.617 -9.917 1.00 98.25 107 LYS A CA 1
ATOM 860 C C . LYS A 1 107 ? -6.179 -3.142 -10.789 1.00 98.25 107 LYS A C 1
ATOM 862 O O . LYS A 1 107 ? -5.391 -2.301 -10.366 1.00 98.25 107 LYS A O 1
ATOM 867 N N . ASP A 1 108 ? -6.133 -3.645 -12.011 1.00 98.31 108 ASP A N 1
ATOM 868 C CA . ASP A 1 108 ? -5.051 -3.368 -12.945 1.00 98.31 108 ASP A CA 1
ATOM 869 C C . ASP A 1 108 ? -5.492 -2.365 -14.013 1.00 98.31 108 ASP A C 1
ATOM 871 O O . ASP A 1 108 ? -6.046 -2.737 -15.046 1.00 98.31 108 ASP A O 1
ATOM 875 N N . TYR A 1 109 ? -5.278 -1.072 -13.754 1.00 98.19 109 TYR A N 1
ATOM 876 C CA . TYR A 1 109 ? -5.543 -0.039 -14.758 1.00 98.19 109 TYR A CA 1
ATOM 877 C C . TYR A 1 109 ? -4.361 0.168 -15.714 1.00 98.19 109 TYR A C 1
ATOM 879 O O . TYR A 1 109 ? -4.393 1.081 -16.536 1.00 98.19 109 TYR A O 1
ATOM 887 N N . ILE A 1 110 ? -3.289 -0.621 -15.600 1.00 96.94 110 ILE A N 1
ATOM 888 C CA . ILE A 1 110 ? -2.186 -0.593 -16.564 1.00 96.94 110 ILE A CA 1
ATOM 889 C C . ILE A 1 110 ? -2.576 -1.433 -17.776 1.00 96.94 110 ILE A C 1
ATOM 891 O O . ILE A 1 110 ? -2.422 -0.950 -18.901 1.00 96.94 110 ILE A O 1
ATOM 895 N N . GLU A 1 111 ? -3.093 -2.640 -17.521 1.00 97.12 111 GLU A N 1
ATOM 896 C CA . GLU A 1 111 ? -3.635 -3.560 -18.526 1.00 97.12 111 GLU A CA 1
ATOM 897 C C . GLU A 1 111 ? -5.013 -3.107 -19.032 1.00 97.12 111 GLU A C 1
ATOM 899 O O . GLU A 1 111 ? -5.252 -3.102 -20.239 1.00 97.12 111 GLU A O 1
ATOM 904 N N . TYR A 1 112 ? -5.884 -2.630 -18.131 1.00 97.00 112 TYR A N 1
ATOM 905 C CA . TYR A 1 112 ? -7.230 -2.144 -18.464 1.00 97.00 112 TYR A CA 1
ATOM 906 C C . TYR A 1 112 ? -7.417 -0.673 -18.048 1.00 97.00 112 TYR A C 1
ATOM 908 O O . TYR A 1 112 ? -8.059 -0.392 -17.026 1.00 97.00 112 TYR A O 1
ATOM 916 N N . PRO A 1 113 ? -6.860 0.295 -18.806 1.00 96.25 113 PRO A N 1
ATOM 917 C CA . PRO A 1 113 ? -6.969 1.713 -18.483 1.00 96.25 113 PRO A CA 1
ATOM 918 C C . PRO A 1 113 ? -8.417 2.176 -18.352 1.00 96.25 113 PRO A C 1
ATOM 920 O O . PRO A 1 113 ? -9.324 1.688 -19.031 1.00 96.25 113 PRO A O 1
ATOM 923 N N . LYS A 1 114 ? -8.642 3.179 -17.501 1.00 95.94 114 LYS A N 1
ATOM 924 C CA . LYS A 1 114 ? -9.945 3.851 -17.468 1.00 95.94 114 LYS A CA 1
ATOM 925 C C . LYS A 1 114 ? -10.184 4.605 -18.777 1.00 95.94 114 LYS A C 1
ATOM 927 O O . LYS A 1 114 ? -9.244 5.008 -19.456 1.00 95.94 114 LYS A O 1
ATOM 932 N N . SER A 1 115 ? -11.449 4.896 -19.071 1.00 96.00 115 SER A N 1
ATOM 933 C CA . SER A 1 115 ? -11.853 5.659 -20.262 1.00 96.00 115 SER A CA 1
ATOM 934 C C . SER A 1 115 ? -11.205 7.043 -20.368 1.00 96.00 115 SER A C 1
ATOM 936 O O . SER A 1 115 ? -11.031 7.551 -21.469 1.00 96.00 115 SER A O 1
ATOM 938 N N . ASN A 1 116 ? -10.825 7.649 -19.241 1.00 95.31 116 ASN A N 1
ATOM 939 C CA . ASN A 1 116 ? -10.122 8.930 -19.210 1.00 95.31 116 ASN A CA 1
ATOM 940 C C . ASN A 1 116 ? -8.603 8.813 -19.437 1.00 95.31 116 ASN A C 1
ATOM 942 O O . ASN A 1 116 ? -7.924 9.828 -19.361 1.00 95.31 116 ASN A O 1
ATOM 946 N N . GLY A 1 117 ? -8.066 7.611 -19.667 1.00 94.94 117 GLY A N 1
ATOM 947 C CA . GLY A 1 117 ? -6.635 7.364 -19.858 1.00 94.94 117 GLY A CA 1
ATOM 948 C C . GLY A 1 117 ? -5.847 7.071 -18.578 1.00 94.94 117 GLY A C 1
ATOM 949 O O . GLY A 1 117 ? -4.651 6.812 -18.662 1.00 94.94 117 GLY A O 1
ATOM 950 N N . TYR A 1 118 ? -6.489 7.060 -17.402 1.00 97.06 118 TYR A N 1
ATOM 951 C CA . TYR A 1 118 ? -5.809 6.791 -16.131 1.00 97.06 118 TYR A CA 1
ATOM 952 C C . TYR A 1 118 ? -5.217 5.378 -16.071 1.00 97.06 118 TYR A C 1
ATOM 954 O O . TYR A 1 118 ? -5.925 4.397 -16.326 1.00 97.06 118 TYR A O 1
ATOM 962 N N . ARG A 1 119 ? -3.949 5.292 -15.637 1.00 97.56 119 ARG A N 1
ATOM 963 C CA . ARG A 1 119 ? -3.181 4.049 -15.478 1.00 97.56 119 ARG A CA 1
ATOM 964 C C . ARG A 1 119 ? -2.490 3.993 -14.118 1.00 97.56 119 ARG A C 1
ATOM 966 O O . ARG A 1 119 ? -1.848 4.951 -13.707 1.00 97.56 119 ARG A O 1
ATOM 973 N N . SER A 1 120 ? -2.634 2.866 -13.429 1.00 97.94 120 SER A N 1
ATOM 974 C CA . SER A 1 120 ? -1.930 2.491 -12.194 1.00 97.94 120 SER A CA 1
ATOM 975 C C . SER A 1 120 ? -2.393 1.088 -11.792 1.00 97.94 120 SER A C 1
ATOM 977 O O . SER A 1 120 ? -3.530 0.705 -12.073 1.00 97.94 120 SER A O 1
ATOM 979 N N . LEU A 1 121 ? -1.542 0.329 -11.114 1.00 98.62 121 LEU A N 1
ATOM 980 C CA . LEU A 1 121 ? -1.939 -0.897 -10.437 1.00 98.62 121 LEU A CA 1
ATOM 981 C C . LEU A 1 121 ? -2.377 -0.557 -9.010 1.00 98.62 121 LEU A C 1
ATOM 983 O O . LEU A 1 121 ? -1.619 0.043 -8.251 1.00 98.62 121 LEU A O 1
ATOM 987 N N . HIS A 1 122 ? -3.606 -0.911 -8.641 1.00 98.50 122 HIS A N 1
ATOM 988 C CA . HIS A 1 122 ? -4.133 -0.707 -7.290 1.00 98.50 122 HIS A CA 1
ATOM 989 C C . HIS A 1 122 ? -4.289 -2.053 -6.600 1.00 98.50 122 HIS A C 1
ATOM 991 O O . HIS A 1 122 ? -5.080 -2.887 -7.046 1.00 98.50 122 HIS A O 1
ATOM 997 N N . ILE A 1 123 ? -3.607 -2.231 -5.476 1.00 98.56 123 ILE A N 1
ATOM 998 C CA . ILE A 1 123 ? -3.828 -3.359 -4.574 1.00 98.56 123 ILE A CA 1
ATOM 999 C C . ILE A 1 123 ? -4.291 -2.844 -3.215 1.00 98.56 123 ILE A C 1
ATOM 1001 O O . ILE A 1 123 ? -3.871 -1.784 -2.766 1.00 98.56 123 ILE A O 1
ATOM 1005 N N . VAL A 1 124 ? -5.178 -3.581 -2.560 1.00 98.38 124 VAL A N 1
ATOM 1006 C CA . VAL A 1 124 ? -5.518 -3.370 -1.152 1.00 98.38 124 VAL A CA 1
ATOM 1007 C C . VAL A 1 124 ? -5.034 -4.593 -0.407 1.00 98.38 124 VAL A C 1
ATOM 1009 O O . VAL A 1 124 ? -5.416 -5.710 -0.763 1.00 98.38 124 VAL A O 1
ATOM 1012 N N . VAL A 1 125 ? -4.214 -4.377 0.613 1.00 98.31 125 VAL A N 1
ATOM 1013 C CA . VAL A 1 125 ? -3.667 -5.449 1.443 1.00 98.31 125 VAL A CA 1
ATOM 1014 C C . VAL A 1 125 ? -4.085 -5.288 2.897 1.00 98.31 125 VAL A C 1
ATOM 1016 O O . VAL A 1 125 ? -4.233 -4.161 3.364 1.00 98.31 125 VAL A O 1
ATOM 1019 N N . SER A 1 126 ? -4.261 -6.399 3.606 1.00 97.19 126 SER A N 1
ATOM 1020 C CA . SER A 1 126 ? -4.400 -6.433 5.062 1.00 97.19 126 SER A CA 1
ATOM 1021 C C . SER A 1 126 ? -3.050 -6.751 5.691 1.00 97.19 126 SER A C 1
ATOM 1023 O O . SER A 1 126 ? -2.357 -7.663 5.230 1.00 97.19 126 SER A O 1
ATOM 1025 N N . ILE A 1 127 ? -2.677 -6.008 6.734 1.00 97.50 127 ILE A N 1
ATOM 1026 C CA . ILE A 1 127 ? -1.483 -6.286 7.536 1.00 97.50 127 ILE A CA 1
ATOM 1027 C C . ILE A 1 127 ? -1.777 -6.211 9.035 1.00 97.50 127 ILE A C 1
ATOM 1029 O O . ILE A 1 127 ? -2.580 -5.375 9.457 1.00 97.50 127 ILE A O 1
ATOM 1033 N N . PRO A 1 128 ? -1.092 -7.014 9.868 1.00 96.88 128 PRO A N 1
ATOM 1034 C CA . PRO A 1 128 ? -1.216 -6.900 11.313 1.00 96.88 128 PRO A CA 1
ATOM 1035 C C . PRO A 1 128 ? -0.507 -5.634 11.808 1.00 96.88 128 PRO A C 1
ATOM 1037 O O . PRO A 1 128 ? 0.643 -5.373 11.452 1.00 96.88 128 PRO A O 1
ATOM 1040 N N . VAL A 1 129 ? -1.143 -4.865 12.680 1.00 95.12 129 VAL A N 1
ATOM 1041 C CA . VAL A 1 129 ? -0.565 -3.757 13.446 1.00 95.12 129 VAL A CA 1
ATOM 1042 C C . VAL A 1 129 ? -0.572 -4.170 14.911 1.00 95.12 129 VAL A C 1
ATOM 1044 O O . VAL A 1 129 ? -1.624 -4.415 15.492 1.00 95.12 129 VAL A O 1
ATOM 1047 N N . TYR A 1 130 ? 0.622 -4.275 15.491 1.00 92.81 130 TYR A N 1
ATOM 1048 C CA . TYR A 1 130 ? 0.808 -4.673 16.882 1.00 92.81 130 TYR A CA 1
ATOM 1049 C C . TYR A 1 130 ? 0.701 -3.429 17.767 1.00 92.81 130 TYR A C 1
ATOM 1051 O O . TYR A 1 130 ? 1.546 -2.536 17.673 1.00 92.81 130 TYR A O 1
ATOM 1059 N N . LEU A 1 131 ? -0.355 -3.361 18.573 1.00 89.12 131 LEU A N 1
ATOM 1060 C CA . LEU A 1 131 ? -0.593 -2.323 19.574 1.00 89.12 131 LEU A CA 1
ATOM 1061 C C . LEU A 1 131 ? -0.187 -2.845 20.960 1.00 89.12 131 LEU A C 1
ATOM 1063 O O . LEU A 1 131 ? 0.225 -3.994 21.105 1.00 89.12 131 LEU A O 1
ATOM 1067 N N . THR A 1 132 ? -0.286 -1.998 21.986 1.00 89.06 132 THR A N 1
ATOM 1068 C CA . THR A 1 132 ? 0.126 -2.350 23.356 1.00 89.06 132 THR A CA 1
ATOM 1069 C C . THR A 1 132 ? -0.639 -3.550 23.919 1.00 89.06 132 THR A C 1
ATOM 1071 O O . THR A 1 132 ? -0.051 -4.364 24.624 1.00 89.06 132 THR A O 1
ATOM 1074 N N . GLU A 1 133 ? -1.933 -3.664 23.611 1.00 89.00 133 GLU A N 1
ATOM 1075 C CA . GLU A 1 133 ? -2.830 -4.660 24.219 1.00 89.00 133 GLU A CA 1
ATOM 1076 C C . GLU A 1 133 ? -3.419 -5.652 23.207 1.00 89.00 133 GLU A C 1
ATOM 1078 O O . GLU A 1 133 ? -3.951 -6.689 23.596 1.00 89.00 133 GLU A O 1
ATOM 1083 N N . GLU A 1 134 ? -3.320 -5.367 21.907 1.00 89.25 134 GLU A N 1
ATOM 1084 C CA . GLU A 1 134 ? -3.978 -6.156 20.867 1.00 89.25 134 GLU A CA 1
ATOM 1085 C C . GLU A 1 134 ? -3.253 -6.089 19.517 1.00 89.25 134 GLU A C 1
ATOM 1087 O O . GLU A 1 134 ? -2.340 -5.287 19.300 1.00 89.25 134 GLU A O 1
ATOM 1092 N N . VAL A 1 135 ? -3.690 -6.932 18.583 1.00 92.62 135 VAL A N 1
ATOM 1093 C CA . VAL A 1 135 ? -3.267 -6.891 17.182 1.00 92.62 135 VAL A CA 1
ATOM 1094 C C . VAL A 1 135 ? -4.469 -6.534 16.327 1.00 92.62 135 VAL A C 1
ATOM 1096 O O . VAL A 1 135 ? -5.471 -7.244 16.347 1.00 92.62 135 VAL A O 1
ATOM 1099 N N . GLN A 1 136 ? -4.353 -5.466 15.542 1.00 90.69 136 GLN A N 1
ATOM 1100 C CA . GLN A 1 136 ? -5.394 -5.062 14.601 1.00 90.69 136 GLN A CA 1
ATOM 1101 C C . GLN A 1 136 ? -4.962 -5.321 13.164 1.00 90.69 136 GLN A C 1
ATOM 1103 O O . GLN A 1 136 ? -3.860 -4.955 12.763 1.00 90.69 136 GLN A O 1
ATOM 1108 N N . TYR A 1 137 ? -5.840 -5.920 12.367 1.00 93.25 137 TYR A N 1
ATOM 1109 C CA . TYR A 1 137 ? -5.617 -6.098 10.936 1.00 93.25 137 TYR A CA 1
ATOM 1110 C C . TYR A 1 137 ? -6.149 -4.883 10.185 1.00 93.25 137 TYR A C 1
ATOM 1112 O O . TYR A 1 137 ? -7.328 -4.548 10.284 1.00 93.25 137 TYR A O 1
ATOM 1120 N N . VAL A 1 138 ? -5.263 -4.205 9.460 1.00 93.88 138 VAL A N 1
ATOM 1121 C CA . VAL A 1 138 ? -5.550 -2.905 8.850 1.00 93.88 138 VAL A CA 1
ATOM 1122 C C . VAL A 1 138 ? -5.387 -2.986 7.341 1.00 93.88 138 VAL A C 1
ATOM 1124 O O . VAL A 1 138 ? -4.352 -3.432 6.842 1.00 93.88 138 VAL A O 1
ATOM 1127 N N . ALA A 1 139 ? -6.399 -2.501 6.620 1.00 96.31 139 ALA A N 1
ATOM 1128 C CA . ALA A 1 139 ? -6.350 -2.370 5.174 1.00 96.31 139 ALA A CA 1
ATOM 1129 C C . ALA A 1 139 ? -5.488 -1.167 4.753 1.00 96.31 139 ALA A C 1
ATOM 1131 O O . ALA A 1 139 ? -5.683 -0.045 5.230 1.00 96.31 139 ALA A O 1
ATOM 1132 N N . VAL A 1 140 ? -4.570 -1.395 3.815 1.00 97.88 140 VAL A N 1
ATOM 1133 C CA . VAL A 1 140 ? -3.743 -0.364 3.182 1.00 97.88 140 VAL A CA 1
ATOM 1134 C C . VAL A 1 140 ? -3.947 -0.425 1.674 1.00 97.88 140 VAL A C 1
ATOM 1136 O O . VAL A 1 140 ? -3.713 -1.460 1.047 1.00 97.88 140 VAL A O 1
ATOM 1139 N N . GLU A 1 141 ? -4.369 0.690 1.080 1.00 98.38 141 GLU A N 1
ATOM 1140 C CA . GLU A 1 141 ? -4.396 0.849 -0.373 1.00 98.38 141 GLU A CA 1
ATOM 1141 C C . GLU A 1 141 ? -2.989 1.198 -0.870 1.00 98.38 141 GLU A C 1
ATOM 1143 O O . GLU A 1 141 ? -2.385 2.181 -0.439 1.00 98.38 141 GLU A O 1
ATOM 1148 N N . ILE A 1 142 ? -2.470 0.404 -1.802 1.00 98.56 142 ILE A N 1
ATOM 1149 C CA . ILE A 1 142 ? -1.177 0.618 -2.440 1.00 98.56 142 ILE A CA 1
ATOM 1150 C C . ILE A 1 142 ? -1.411 0.878 -3.926 1.00 98.56 142 ILE A C 1
ATOM 1152 O O . ILE A 1 142 ? -1.967 0.047 -4.647 1.00 98.56 142 ILE A O 1
ATOM 1156 N N . GLN A 1 143 ? -0.989 2.053 -4.380 1.00 98.56 143 GLN A N 1
ATOM 1157 C CA . GLN A 1 143 ? -1.073 2.467 -5.777 1.00 98.56 143 GLN A CA 1
ATOM 1158 C C . GLN A 1 143 ? 0.325 2.440 -6.383 1.00 98.56 143 GLN A C 1
ATOM 1160 O O . GLN A 1 143 ? 1.151 3.295 -6.069 1.00 98.56 143 GLN A O 1
ATOM 1165 N N . ILE A 1 144 ? 0.582 1.471 -7.251 1.00 98.62 144 ILE A N 1
ATOM 1166 C CA . ILE A 1 144 ? 1.873 1.265 -7.903 1.00 98.62 144 ILE A CA 1
ATOM 1167 C C . ILE A 1 144 ? 1.779 1.806 -9.334 1.00 98.62 144 ILE A C 1
ATOM 1169 O O . ILE A 1 144 ? 0.797 1.566 -10.047 1.00 98.62 144 ILE A O 1
ATOM 1173 N N . ARG A 1 145 ? 2.748 2.621 -9.741 1.00 98.25 145 ARG A N 1
ATOM 1174 C CA . ARG A 1 145 ? 2.725 3.358 -11.014 1.00 98.25 145 ARG A CA 1
ATOM 1175 C C . ARG A 1 145 ? 4.144 3.697 -11.458 1.00 98.25 145 ARG A C 1
ATOM 1177 O O . ARG A 1 145 ? 5.036 3.745 -10.624 1.00 98.25 145 ARG A O 1
ATOM 1184 N N . SER A 1 146 ? 4.353 3.960 -12.745 1.00 98.19 146 SER A N 1
ATOM 1185 C CA . SER A 1 146 ? 5.631 4.509 -13.216 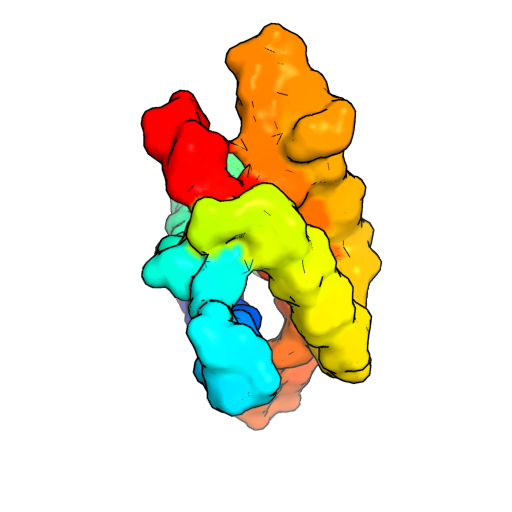1.00 98.19 146 SER A CA 1
ATOM 1186 C C . SER A 1 146 ? 5.678 6.029 -13.046 1.00 98.19 146 SER A C 1
ATOM 1188 O O . SER A 1 146 ? 4.633 6.666 -12.891 1.00 98.19 146 SER A O 1
ATOM 1190 N N . ILE A 1 147 ? 6.870 6.624 -13.154 1.00 97.75 147 ILE A N 1
ATOM 1191 C CA . ILE A 1 147 ? 7.057 8.089 -13.155 1.00 97.75 147 ILE A CA 1
ATOM 1192 C C . ILE A 1 147 ? 6.128 8.764 -14.177 1.00 97.75 147 ILE A C 1
ATOM 1194 O O . ILE A 1 147 ? 5.418 9.709 -13.851 1.00 97.75 147 ILE A O 1
ATOM 1198 N N . GLY A 1 148 ? 6.062 8.237 -15.405 1.00 96.81 148 GLY A N 1
ATOM 1199 C CA . GLY A 1 148 ? 5.216 8.807 -16.459 1.00 96.81 148 GLY A CA 1
ATOM 1200 C C . GLY A 1 148 ? 3.713 8.723 -16.161 1.00 96.81 148 GLY A C 1
ATOM 1201 O O . GLY A 1 148 ? 2.966 9.625 -16.528 1.00 96.81 148 GLY A O 1
ATOM 1202 N N . MET A 1 149 ? 3.262 7.665 -15.478 1.00 97.44 149 MET A N 1
ATOM 1203 C CA . MET A 1 149 ? 1.867 7.552 -15.031 1.00 97.44 149 MET A CA 1
ATOM 1204 C C . MET A 1 149 ? 1.559 8.530 -13.897 1.00 97.44 149 MET A C 1
ATOM 1206 O O . MET A 1 149 ? 0.453 9.056 -13.833 1.00 97.44 149 MET A O 1
ATOM 1210 N N . ASP A 1 150 ? 2.524 8.763 -13.007 1.00 95.94 150 ASP A N 1
ATOM 1211 C CA . ASP A 1 150 ? 2.369 9.692 -11.894 1.00 95.94 150 ASP A CA 1
ATOM 1212 C C . ASP A 1 150 ? 2.304 11.149 -12.355 1.00 95.94 150 ASP A C 1
ATOM 1214 O O . ASP A 1 150 ? 1.409 11.872 -11.940 1.00 95.94 150 ASP A O 1
ATOM 1218 N N . MET A 1 151 ? 3.161 11.548 -13.300 1.00 94.31 151 MET A N 1
ATOM 1219 C CA . MET A 1 151 ? 3.140 12.898 -13.879 1.00 94.31 151 MET A CA 1
ATOM 1220 C C . MET A 1 151 ? 1.828 13.236 -14.606 1.00 94.31 151 MET A C 1
ATOM 1222 O O . MET A 1 151 ? 1.514 14.411 -14.784 1.00 94.31 151 MET A O 1
ATOM 1226 N N . TRP A 1 152 ? 1.085 12.226 -15.069 1.00 94.50 152 TRP A N 1
ATOM 1227 C CA . TRP A 1 152 ? -0.186 12.413 -15.771 1.00 94.50 152 TRP A CA 1
ATOM 1228 C C . TRP A 1 152 ? -1.396 12.529 -14.827 1.00 94.50 152 TRP A C 1
ATOM 1230 O O . TRP A 1 152 ? -2.374 13.188 -15.181 1.00 94.50 152 TRP A O 1
ATOM 1240 N N . ALA A 1 153 ? -1.361 11.833 -13.685 1.00 82.06 153 ALA A N 1
ATOM 1241 C CA . ALA A 1 153 ? -2.520 11.520 -12.838 1.00 82.06 153 ALA A CA 1
ATOM 1242 C C . ALA A 1 153 ? -2.941 12.639 -11.877 1.00 82.06 153 ALA A C 1
ATOM 1244 O O . ALA A 1 153 ? -4.170 12.743 -11.646 1.00 82.06 153 ALA A O 1
#

Secondary structure (DSSP, 8-state):
-HHHHHHHHHHHHHHHHHHHHHHHHHHHHHHHHHS--SEEEEEEEE--HHHHHHHHHHTT--SSHHHHHHH-S-SEEEEEEESSHHHHHHHHHHHTTSTT-EEEEEEETTTS--TT----EEEEEEEEEE-SS-EEEEEEEEEEEEHHHHHH-

pLDDT: mean 93.22, std 7.96, range [55.12, 98.62]

Radius of gyration: 16.21 Å; Cα contacts (8 Å, |Δi|>4): 257; chains: 1; bounding box: 47×29×44 Å

Sequence (153 aa):
VLIEFMNIENIYSAAVKKISTKLDILDDNFQQMHKHNPIHHLEKRVKGLGSIISKLQRKGLPISVESANEHLQDIAGVRVICNYIEDIYAIEKLLLKQPDIELLKRKDYIEYPKSNGYRSLHIVVSIPVYLTEEVQYVAVEIQIRSIGMDMWA

Mean predicted aligned error: 3.76 Å

Foldseek 3Di:
DVVQVVVLQVQLVLVQVVLVVVLVVVQVVCCVVPVDGFFPDKDWDADDLVRLQVVCVVVVHDPDPVRSQVPPQARTEMETATADPVSLVVSVVSSCPDPQKAWPDWDACQVVPDPVRQGWIWTWIWGWDDDPPDIDTGIYIYTYYYPVNVVVD

Solvent-accessible surface area (backbone atoms only — not comparable to full-atom values): 8418 Å² total; per-residue (Å²): 107,75,67,61,52,55,52,48,55,53,54,36,46,51,46,42,50,52,53,48,52,55,50,52,53,50,32,56,52,40,26,73,78,66,77,46,59,42,58,71,51,76,48,81,46,64,57,53,67,72,62,49,51,53,50,29,55,77,68,74,43,65,92,45,71,67,49,42,67,76,72,48,52,68,42,11,30,39,36,40,30,13,68,42,72,69,33,40,59,50,52,52,57,59,52,63,65,39,90,69,43,44,83,75,43,79,45,58,18,68,88,54,51,46,98,89,67,52,49,34,38,38,38,28,32,35,34,77,39,83,55,98,89,51,74,45,78,43,52,34,24,36,42,31,28,27,54,74,42,58,80,72,108

Nearest PDB structures (foldseek):
  6fgx-assembly1_B-2  TM=9.832E-01  e=1.707E-24  Staphylococcus aureus
  6fgj-assembly1_B-3  TM=9.924E-01  e=1.936E-24  Staphylococcus aureus
  6fgx-assembly1_A-2  TM=9.831E-01  e=3.629E-24  Staphylococcus aureus
  6ewz-assembly1_A  TM=9.841E-01  e=6.388E-24  Staphylococcus aureus
  6ex0-assembly1_A-2  TM=9.904E-01  e=1.056E-23  Staphylococcus aureus